Protein AF-A0A6B3CGP4-F1 (afdb_monomer)

Mean predicted aligned error: 6.2 Å

Sequence (86 aa):
LDWVATVPPTLALCREHYGEDSAIVFGWVLASHQVGAALVAFLGGVARDRFGSYDVVWIASGALCAAAALMALVIRRAPAARAALS

Structure (mmCIF, N/CA/C/O backbone):
data_AF-A0A6B3CGP4-F1
#
_entry.id   AF-A0A6B3CGP4-F1
#
loop_
_atom_site.group_PDB
_atom_site.id
_atom_site.type_symbol
_atom_site.label_atom_id
_atom_site.label_alt_id
_atom_site.label_comp_id
_atom_site.label_asym_id
_atom_site.label_entity_id
_atom_site.label_seq_id
_atom_site.pdbx_PDB_ins_code
_atom_site.Cartn_x
_atom_site.Cartn_y
_atom_site.Cartn_z
_atom_site.occupancy
_atom_site.B_iso_or_equiv
_atom_site.auth_seq_id
_atom_site.auth_comp_id
_atom_site.auth_asym_id
_atom_site.auth_atom_id
_atom_site.pdbx_PDB_model_num
ATOM 1 N N . LEU A 1 1 ? 9.425 9.304 2.962 1.00 57.69 1 LEU A N 1
ATOM 2 C CA . LEU A 1 1 ? 8.101 9.364 3.613 1.00 57.69 1 LEU A CA 1
ATOM 3 C C . LEU A 1 1 ? 8.277 8.740 4.974 1.00 57.69 1 LEU A C 1
ATOM 5 O O . LEU A 1 1 ? 8.699 7.590 5.035 1.00 57.69 1 LEU A O 1
ATOM 9 N N . ASP A 1 2 ? 8.046 9.492 6.037 1.00 76.50 2 ASP A N 1
ATOM 10 C CA . ASP A 1 2 ? 8.128 8.933 7.381 1.00 76.50 2 ASP A CA 1
ATOM 11 C C . ASP A 1 2 ? 7.021 7.880 7.512 1.00 76.50 2 ASP A C 1
ATOM 13 O O . ASP A 1 2 ? 5.872 8.155 7.173 1.00 76.50 2 ASP A O 1
ATOM 17 N N . TRP A 1 3 ? 7.341 6.660 7.957 1.00 79.81 3 TRP A N 1
ATOM 18 C CA . TRP A 1 3 ? 6.373 5.558 8.139 1.00 79.81 3 TRP A CA 1
ATOM 19 C C . TRP A 1 3 ? 5.169 5.968 9.014 1.00 79.81 3 TRP A C 1
ATOM 21 O O . TRP A 1 3 ? 4.075 5.418 8.901 1.00 79.81 3 TRP A O 1
ATOM 31 N N . VAL A 1 4 ? 5.372 6.999 9.838 1.00 86.19 4 VAL A N 1
ATOM 32 C CA . VAL A 1 4 ? 4.381 7.705 10.656 1.00 86.19 4 VAL A CA 1
ATOM 33 C C . VAL A 1 4 ? 3.228 8.292 9.825 1.00 86.19 4 VAL A C 1
ATOM 35 O O . VAL A 1 4 ? 2.120 8.424 10.333 1.00 86.19 4 VAL A O 1
ATOM 38 N N . ALA A 1 5 ? 3.442 8.616 8.549 1.00 87.56 5 ALA A N 1
ATOM 39 C CA . ALA A 1 5 ? 2.402 9.172 7.684 1.00 87.56 5 ALA A CA 1
ATOM 40 C C . ALA A 1 5 ? 1.321 8.149 7.299 1.00 87.56 5 ALA A C 1
ATOM 42 O O . ALA A 1 5 ? 0.213 8.540 6.941 1.00 87.56 5 ALA A O 1
ATOM 43 N N . THR A 1 6 ? 1.628 6.851 7.348 1.00 91.62 6 THR A N 1
ATOM 44 C CA . THR A 1 6 ? 0.722 5.799 6.864 1.00 91.62 6 THR A CA 1
ATOM 45 C C . THR A 1 6 ? 0.387 4.774 7.938 1.00 91.62 6 THR A C 1
ATOM 47 O O . THR A 1 6 ? -0.775 4.407 8.075 1.00 91.62 6 THR A O 1
ATOM 50 N N . VAL A 1 7 ? 1.348 4.362 8.767 1.00 94.94 7 VAL A N 1
ATOM 51 C CA . VAL A 1 7 ? 1.144 3.278 9.740 1.00 94.94 7 VAL A CA 1
ATOM 52 C C . VAL A 1 7 ? 0.143 3.638 10.853 1.00 94.94 7 VAL A C 1
ATOM 54 O O . VAL A 1 7 ? -0.848 2.914 10.980 1.00 94.94 7 VAL A O 1
ATOM 57 N N . PRO A 1 8 ? 0.315 4.725 11.643 1.00 94.00 8 PRO A N 1
ATOM 58 C CA . PRO A 1 8 ? -0.670 5.104 12.657 1.00 94.00 8 PRO A CA 1
ATOM 59 C C . PRO A 1 8 ? -2.078 5.358 12.087 1.00 94.00 8 PRO A C 1
ATOM 61 O O . PRO A 1 8 ? -3.028 4.822 12.660 1.00 94.00 8 PRO A O 1
ATOM 64 N N . PRO A 1 9 ? -2.256 6.090 10.963 1.00 92.62 9 PRO A N 1
ATOM 65 C CA . PRO A 1 9 ? -3.577 6.267 10.357 1.00 92.62 9 PRO A CA 1
ATOM 66 C C . PRO A 1 9 ? -4.238 4.957 9.909 1.00 92.62 9 PRO A C 1
ATOM 68 O O . PRO A 1 9 ? -5.426 4.758 10.156 1.00 92.62 9 PRO A O 1
ATOM 71 N N . THR A 1 10 ? -3.494 4.030 9.297 1.00 94.88 10 THR A N 1
ATOM 72 C CA . THR A 1 10 ? -4.048 2.728 8.892 1.00 94.88 10 THR A CA 1
ATOM 73 C C . THR A 1 10 ? -4.442 1.879 10.099 1.00 94.88 10 THR A C 1
ATOM 75 O O . THR A 1 10 ? -5.517 1.284 10.095 1.00 94.88 10 THR A O 1
ATOM 78 N N . LEU A 1 11 ? -3.631 1.860 11.161 1.00 95.38 11 LEU A N 1
ATOM 79 C CA . LEU A 1 11 ? -3.983 1.146 12.391 1.00 95.38 11 LEU A CA 1
ATOM 80 C C . LEU A 1 11 ? -5.225 1.748 13.068 1.00 95.38 11 LEU A C 1
ATOM 82 O O . LEU A 1 11 ? -6.048 1.002 13.600 1.00 95.38 11 LEU A O 1
ATOM 86 N N . ALA A 1 12 ? -5.388 3.075 13.034 1.00 94.12 12 ALA A N 1
ATOM 87 C CA . ALA A 1 12 ? -6.586 3.739 13.546 1.00 94.12 12 ALA A CA 1
ATOM 88 C C . ALA A 1 12 ? -7.851 3.284 12.796 1.00 94.12 12 ALA A C 1
ATOM 90 O O . ALA A 1 12 ? -8.825 2.912 13.445 1.00 94.12 12 ALA A O 1
ATOM 91 N N . LEU A 1 13 ? -7.802 3.199 11.460 1.00 92.62 13 LEU A N 1
ATOM 92 C CA . LEU A 1 13 ? -8.902 2.654 10.651 1.00 92.62 13 LEU A CA 1
ATOM 93 C C . LEU A 1 13 ? -9.181 1.178 10.968 1.00 92.62 13 LEU A C 1
ATOM 95 O O . LEU A 1 13 ? -10.336 0.773 11.079 1.00 92.62 13 LEU A O 1
ATOM 99 N N . CYS A 1 14 ? -8.140 0.359 11.155 1.00 95.88 14 CYS A N 1
ATOM 100 C CA . CYS A 1 14 ? -8.322 -1.035 11.562 1.00 95.88 14 CYS A CA 1
ATOM 101 C C . CYS A 1 14 ? -9.049 -1.138 12.911 1.00 95.88 14 CYS A C 1
ATOM 103 O O . CYS A 1 14 ? -9.932 -1.978 13.063 1.00 95.88 14 CYS A O 1
ATOM 105 N N . ARG A 1 15 ? -8.713 -0.280 13.882 1.00 95.56 15 ARG A N 1
ATOM 106 C CA . ARG A 1 15 ? -9.393 -0.231 15.187 1.00 95.56 15 ARG A CA 1
ATOM 107 C C . ARG A 1 15 ? -10.841 0.224 15.067 1.00 95.56 15 ARG A C 1
ATOM 109 O O . ARG A 1 15 ? -11.709 -0.399 15.667 1.00 95.56 15 ARG A O 1
ATOM 116 N N . GLU A 1 16 ? -11.092 1.268 14.282 1.00 93.69 16 GLU A N 1
ATOM 117 C CA . GLU A 1 16 ? -12.433 1.817 14.064 1.00 93.69 16 GLU A CA 1
ATOM 118 C C . GLU A 1 16 ? -13.388 0.789 13.437 1.00 93.69 16 GLU A C 1
ATOM 120 O O . GLU A 1 16 ? -14.549 0.710 13.831 1.00 93.69 16 GLU A O 1
ATOM 125 N N . HIS A 1 17 ? -12.906 -0.024 12.494 1.00 91.81 17 HIS A N 1
ATOM 126 C CA . HIS A 1 17 ? -13.756 -0.955 11.746 1.00 91.81 17 HIS A CA 1
ATOM 127 C C . HIS A 1 17 ? -13.782 -2.390 12.286 1.00 91.81 17 HIS A C 1
ATOM 129 O O . HIS A 1 17 ? -14.767 -3.088 12.055 1.00 91.81 17 HIS A O 1
ATOM 135 N N . TYR A 1 18 ? -12.727 -2.841 12.976 1.00 93.44 18 TYR A N 1
ATOM 136 C CA . TYR A 1 18 ? -12.562 -4.252 13.360 1.00 93.44 18 TYR A CA 1
ATOM 137 C C . TYR A 1 18 ? -12.346 -4.480 14.866 1.00 93.44 18 TYR A C 1
ATOM 139 O O . TYR A 1 18 ? -12.268 -5.629 15.289 1.00 93.44 18 TYR A O 1
ATOM 147 N N . GLY A 1 19 ? -12.256 -3.429 15.693 1.00 94.50 19 GLY A N 1
ATOM 148 C CA . GLY A 1 19 ? -12.189 -3.565 17.153 1.00 94.50 19 GLY A CA 1
ATOM 149 C C . GLY A 1 19 ? -11.044 -4.470 17.632 1.00 94.50 19 GLY A C 1
ATOM 150 O O . GLY A 1 19 ? -9.870 -4.189 17.370 1.00 94.50 19 GLY A O 1
ATOM 151 N N . GLU A 1 20 ? -11.383 -5.553 18.337 1.00 96.12 20 GLU A N 1
ATOM 152 C CA . GLU A 1 20 ? -10.427 -6.528 18.891 1.00 96.12 20 GLU A CA 1
ATOM 153 C C . GLU A 1 20 ? -9.583 -7.229 17.810 1.00 96.12 20 GLU A C 1
ATOM 155 O O . GLU A 1 20 ? -8.394 -7.471 18.021 1.00 96.12 20 GLU A O 1
ATOM 160 N N . ASP A 1 21 ? -10.135 -7.438 16.611 1.00 97.50 21 ASP A N 1
ATOM 161 C CA . ASP A 1 21 ? -9.439 -8.095 15.494 1.00 97.50 21 ASP A CA 1
ATOM 162 C C . ASP A 1 21 ? -8.480 -7.158 14.735 1.00 97.50 21 ASP A C 1
ATOM 164 O O . ASP A 1 21 ? -7.779 -7.567 13.802 1.00 97.50 21 ASP A O 1
ATOM 168 N N . SER A 1 22 ? -8.406 -5.884 15.131 1.00 97.00 22 SER A N 1
ATOM 169 C CA . SER A 1 22 ? -7.626 -4.852 14.436 1.00 97.00 22 SER A CA 1
ATOM 170 C C . SER A 1 22 ? -6.147 -5.201 14.253 1.00 97.00 22 SER A C 1
ATOM 172 O O . SER A 1 22 ? -5.569 -4.863 13.219 1.00 97.00 22 SER A O 1
ATOM 174 N N . ALA A 1 23 ? -5.534 -5.905 15.209 1.00 96.25 23 ALA A N 1
ATOM 175 C CA . ALA A 1 23 ? -4.138 -6.329 15.116 1.00 96.25 23 ALA A CA 1
ATOM 176 C C . ALA A 1 23 ? -3.915 -7.364 13.999 1.00 96.25 23 ALA A C 1
ATOM 178 O O . ALA A 1 23 ? -2.948 -7.255 13.243 1.00 96.25 23 ALA A O 1
ATOM 179 N N . ILE A 1 24 ? -4.825 -8.334 13.859 1.00 98.06 24 ILE A N 1
ATOM 180 C CA . ILE A 1 24 ? -4.759 -9.371 12.819 1.00 98.06 24 ILE A CA 1
ATOM 181 C C . ILE A 1 24 ? -4.982 -8.739 11.445 1.00 98.06 24 ILE A C 1
ATOM 183 O O . ILE A 1 24 ? -4.219 -8.998 10.511 1.00 98.06 24 ILE A O 1
ATOM 187 N N . VAL A 1 25 ? -5.982 -7.862 11.328 1.00 98.00 25 VAL A N 1
ATOM 188 C CA . VAL A 1 25 ? -6.274 -7.148 10.078 1.00 98.00 25 VAL A CA 1
ATOM 189 C C . VAL A 1 25 ? -5.094 -6.271 9.664 1.00 98.00 25 VAL A C 1
ATOM 191 O O . VAL A 1 25 ? -4.655 -6.337 8.516 1.00 98.00 25 VAL A O 1
ATOM 194 N N . PHE A 1 26 ? -4.525 -5.498 10.592 1.00 97.00 26 PHE A N 1
ATOM 195 C CA . PHE A 1 26 ? -3.341 -4.688 10.309 1.00 97.00 26 PHE A CA 1
ATOM 196 C C . PHE A 1 26 ? -2.137 -5.555 9.901 1.00 97.00 26 PHE A C 1
ATO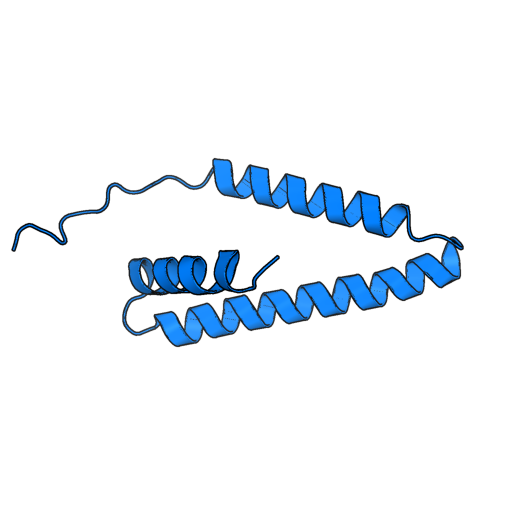M 198 O O . PHE A 1 26 ? -1.409 -5.201 8.971 1.00 97.00 26 PHE A O 1
ATOM 205 N N . GLY A 1 27 ? -1.965 -6.724 10.528 1.00 97.62 27 GLY A N 1
ATOM 206 C CA . GLY A 1 27 ? -0.959 -7.713 10.137 1.00 97.62 27 GLY A CA 1
ATOM 207 C C . GLY A 1 27 ? -1.102 -8.159 8.679 1.00 97.62 27 GLY A C 1
ATOM 208 O O . GLY A 1 27 ? -0.118 -8.160 7.938 1.00 97.62 27 GLY A O 1
ATOM 209 N N . TRP A 1 28 ? -2.323 -8.453 8.228 1.00 98.31 28 TRP A N 1
ATOM 210 C CA . TRP A 1 28 ? -2.596 -8.791 6.826 1.00 98.31 28 TRP A CA 1
ATOM 211 C C . TRP A 1 28 ? -2.388 -7.618 5.863 1.00 98.31 28 TRP A C 1
ATOM 213 O O . TRP A 1 28 ? -1.902 -7.827 4.747 1.00 98.31 28 TRP A O 1
ATOM 223 N N . VAL A 1 29 ? -2.694 -6.386 6.280 1.00 96.94 29 VAL A N 1
ATOM 224 C CA . VAL A 1 29 ? -2.393 -5.178 5.492 1.00 96.94 29 VAL A CA 1
ATOM 225 C C . VAL A 1 29 ? -0.884 -5.041 5.277 1.00 96.94 29 VAL A C 1
ATOM 227 O O . VAL A 1 29 ? -0.437 -4.859 4.141 1.00 96.94 29 VAL A O 1
ATOM 230 N N . LEU A 1 30 ? -0.086 -5.197 6.337 1.00 95.81 30 LEU A N 1
ATOM 231 C CA . LEU A 1 30 ? 1.372 -5.138 6.243 1.00 95.81 30 LEU A CA 1
ATOM 232 C C . LEU A 1 30 ? 1.937 -6.292 5.403 1.00 95.81 30 LEU A C 1
ATOM 234 O O . LEU A 1 30 ? 2.791 -6.063 4.548 1.00 95.81 30 LEU A O 1
ATOM 238 N N . ALA A 1 31 ? 1.438 -7.516 5.592 1.00 97.94 31 ALA A N 1
ATOM 239 C CA . ALA A 1 31 ? 1.851 -8.671 4.795 1.00 97.94 31 ALA A CA 1
ATOM 240 C C . ALA A 1 31 ? 1.593 -8.439 3.296 1.00 97.94 31 ALA A C 1
ATOM 242 O O . ALA A 1 31 ? 2.478 -8.661 2.470 1.00 97.94 31 ALA A O 1
ATOM 243 N N . SER A 1 32 ? 0.419 -7.908 2.949 1.00 97.69 32 SER A N 1
ATOM 244 C CA . SER A 1 32 ? 0.064 -7.564 1.567 1.00 97.69 32 SER A CA 1
ATOM 245 C C . SER A 1 32 ? 0.986 -6.487 0.988 1.00 97.69 32 SER A C 1
ATOM 247 O O . SER A 1 32 ? 1.396 -6.583 -0.170 1.00 97.69 32 SER A O 1
ATOM 249 N N . HIS A 1 33 ? 1.370 -5.492 1.795 1.00 95.94 33 HIS A N 1
ATOM 250 C CA . HIS A 1 33 ? 2.341 -4.478 1.386 1.00 95.94 33 HIS A CA 1
ATOM 251 C C . HIS A 1 33 ? 3.705 -5.097 1.057 1.00 95.94 33 HIS A C 1
ATOM 253 O O . HIS A 1 33 ? 4.270 -4.807 0.002 1.00 95.94 33 HIS A O 1
ATOM 259 N N . GLN A 1 34 ? 4.200 -5.999 1.909 1.00 97.88 34 GLN A N 1
ATOM 260 C CA . GLN A 1 34 ? 5.472 -6.686 1.673 1.00 97.88 34 GLN A CA 1
ATOM 261 C C . GLN A 1 34 ? 5.435 -7.556 0.412 1.00 97.88 34 GLN A C 1
ATOM 263 O O . GLN A 1 34 ? 6.400 -7.557 -0.350 1.00 97.88 34 GLN A O 1
ATOM 268 N N . VAL A 1 35 ? 4.322 -8.249 0.152 1.00 98.38 35 VAL A N 1
ATOM 269 C CA . VAL A 1 35 ? 4.137 -9.023 -1.087 1.00 98.38 35 VAL A CA 1
ATOM 270 C C . VAL A 1 35 ? 4.178 -8.109 -2.314 1.00 98.38 35 VAL A C 1
ATOM 272 O O . VAL A 1 35 ? 4.885 -8.408 -3.277 1.00 98.38 35 VAL A O 1
ATOM 275 N N . GLY A 1 36 ? 3.480 -6.971 -2.275 1.00 96.19 36 GLY A N 1
ATOM 276 C CA . GLY A 1 36 ? 3.516 -5.983 -3.355 1.00 96.19 36 GLY A CA 1
ATOM 27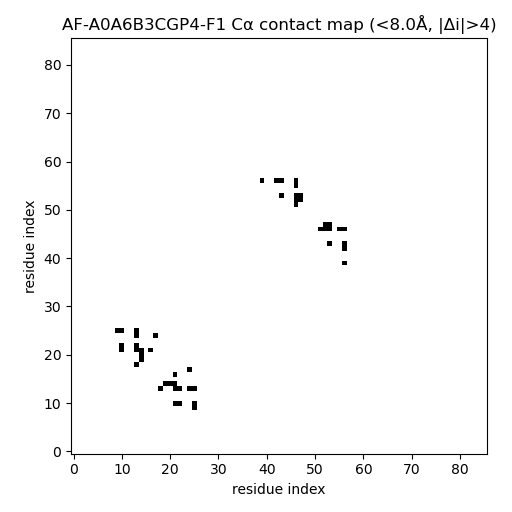7 C C . GLY A 1 36 ? 4.920 -5.415 -3.586 1.00 96.19 36 GLY A C 1
ATOM 278 O O . GLY A 1 36 ? 5.378 -5.351 -4.727 1.00 96.19 36 GLY A O 1
ATOM 279 N N . ALA A 1 37 ? 5.634 -5.068 -2.513 1.00 95.69 37 ALA A N 1
ATOM 280 C CA . ALA A 1 37 ? 7.006 -4.569 -2.587 1.00 95.69 37 ALA A CA 1
ATOM 281 C C . ALA A 1 37 ? 7.961 -5.609 -3.194 1.00 95.69 37 ALA A C 1
ATOM 283 O O . ALA A 1 37 ? 8.758 -5.272 -4.070 1.00 95.69 37 ALA A O 1
ATOM 284 N N . ALA A 1 38 ? 7.845 -6.876 -2.787 1.00 97.88 38 ALA A N 1
ATOM 285 C CA . ALA A 1 38 ? 8.632 -7.970 -3.349 1.00 97.88 38 ALA A CA 1
ATOM 286 C C . ALA A 1 38 ? 8.346 -8.168 -4.846 1.00 97.88 38 ALA A C 1
ATOM 288 O O . ALA A 1 38 ? 9.280 -8.307 -5.637 1.00 97.88 38 ALA A O 1
ATOM 289 N N . LEU A 1 39 ? 7.070 -8.121 -5.247 1.00 97.69 39 LEU A N 1
ATOM 290 C CA . LEU A 1 39 ? 6.669 -8.244 -6.648 1.00 97.69 39 LEU A CA 1
ATOM 291 C C . LEU A 1 39 ? 7.250 -7.112 -7.504 1.00 97.69 39 LEU A C 1
ATOM 293 O O . LEU A 1 39 ? 7.840 -7.382 -8.549 1.00 97.69 39 LEU A O 1
ATOM 297 N N . VAL A 1 40 ? 7.121 -5.856 -7.065 1.00 96.06 40 VAL A N 1
ATOM 298 C CA . VAL A 1 40 ? 7.657 -4.698 -7.801 1.00 96.06 40 VAL A CA 1
ATOM 299 C C . VAL A 1 40 ? 9.184 -4.732 -7.849 1.00 96.06 40 VAL A C 1
ATOM 301 O O . VAL A 1 40 ? 9.750 -4.448 -8.901 1.00 96.06 40 VAL A O 1
ATOM 304 N N . ALA A 1 41 ? 9.862 -5.125 -6.768 1.00 96.38 41 ALA A N 1
ATOM 305 C CA . ALA A 1 41 ? 11.318 -5.269 -6.760 1.00 96.38 41 ALA A CA 1
ATOM 306 C C . ALA A 1 41 ? 11.790 -6.342 -7.756 1.00 96.38 41 ALA A C 1
ATOM 308 O O . ALA A 1 41 ? 12.704 -6.097 -8.545 1.00 96.38 41 ALA A O 1
ATOM 309 N N . PHE A 1 42 ? 11.131 -7.505 -7.768 1.00 97.44 42 PHE A N 1
ATOM 310 C CA . PHE A 1 42 ? 11.442 -8.587 -8.701 1.00 97.44 42 PHE A CA 1
ATOM 311 C C . PHE A 1 42 ? 11.187 -8.177 -10.155 1.00 97.44 42 PHE A C 1
ATOM 313 O O . PHE A 1 42 ? 12.080 -8.277 -10.998 1.00 97.44 42 PHE A O 1
ATOM 320 N N . LEU A 1 43 ? 9.988 -7.663 -10.451 1.00 96.31 43 LEU A N 1
ATOM 321 C CA . LEU A 1 43 ? 9.642 -7.191 -11.793 1.00 96.31 43 LEU A CA 1
ATOM 322 C C . LEU A 1 43 ? 10.520 -6.016 -12.225 1.00 96.31 43 LEU A C 1
ATOM 324 O O . LEU A 1 43 ? 10.820 -5.892 -13.409 1.00 96.31 43 LEU A O 1
ATOM 328 N N . GLY A 1 44 ? 10.966 -5.187 -11.283 1.00 97.00 44 GLY A N 1
ATOM 329 C CA . GLY A 1 44 ? 11.914 -4.114 -11.537 1.00 97.00 44 GLY A CA 1
ATOM 330 C C . GLY A 1 44 ? 13.265 -4.634 -12.014 1.00 97.00 44 GLY A C 1
ATOM 331 O O . GLY A 1 44 ? 13.782 -4.136 -13.013 1.00 97.00 44 GLY A O 1
ATOM 332 N N . GLY A 1 45 ? 13.792 -5.679 -11.369 1.00 97.12 45 GLY A N 1
ATOM 333 C CA . GLY A 1 45 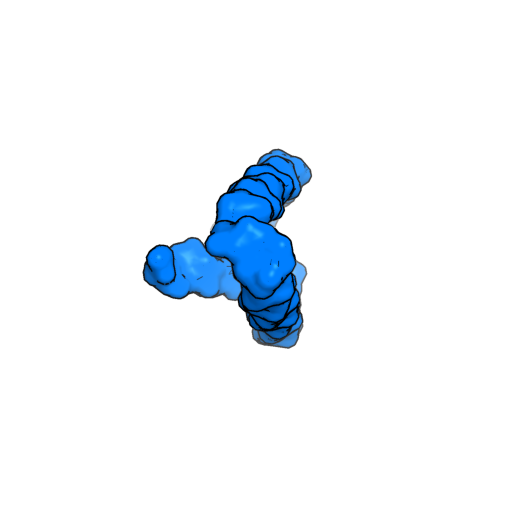? 14.996 -6.376 -11.829 1.00 97.12 45 GLY A CA 1
ATOM 334 C C . GLY A 1 45 ? 14.825 -6.941 -13.241 1.00 97.12 45 GLY A C 1
ATOM 335 O O . GLY A 1 45 ? 15.607 -6.626 -14.135 1.00 97.12 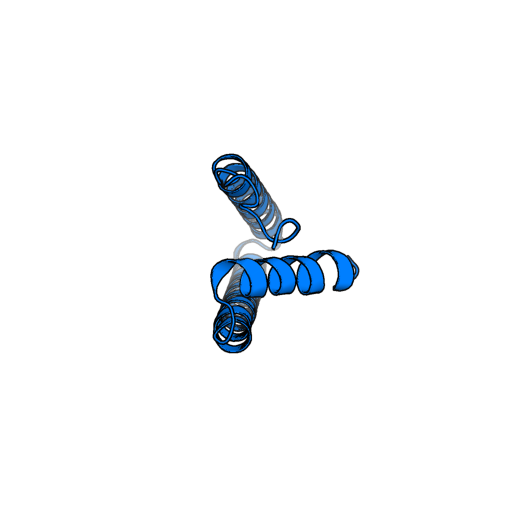45 GLY A O 1
ATOM 336 N N . VAL A 1 46 ? 13.729 -7.670 -13.485 1.00 97.56 46 VAL A N 1
ATOM 337 C CA . VAL A 1 46 ? 13.41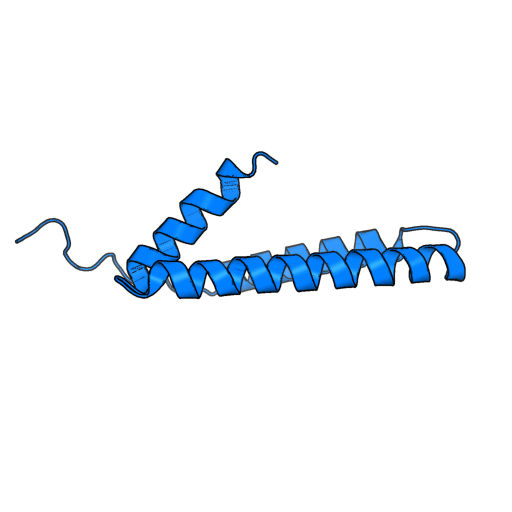7 -8.219 -14.818 1.00 97.56 46 VAL A CA 1
ATOM 338 C C . VAL A 1 46 ? 13.299 -7.114 -15.873 1.00 97.56 46 VAL A C 1
ATOM 340 O O . VAL A 1 46 ? 13.827 -7.250 -16.976 1.00 97.56 46 VAL A O 1
ATOM 343 N N . ALA A 1 47 ? 12.625 -6.007 -15.560 1.00 97.00 47 ALA A N 1
ATOM 344 C CA . ALA A 1 47 ? 12.494 -4.878 -16.473 1.00 97.00 47 ALA A CA 1
ATOM 345 C C . ALA A 1 47 ? 13.861 -4.259 -16.796 1.00 97.00 47 ALA A C 1
ATOM 347 O O . ALA A 1 47 ? 14.141 -3.978 -17.962 1.00 97.00 47 ALA A O 1
ATOM 348 N N . ARG A 1 48 ? 14.742 -4.117 -15.798 1.00 97.31 48 ARG A N 1
ATOM 349 C CA . ARG A 1 48 ? 16.094 -3.588 -16.001 1.00 97.31 48 ARG A CA 1
ATOM 350 C C . ARG A 1 48 ? 16.942 -4.475 -16.906 1.00 97.31 48 ARG A C 1
ATOM 352 O O . ARG A 1 48 ? 17.676 -3.930 -17.738 1.00 97.31 48 ARG A O 1
ATOM 359 N N . ASP A 1 49 ? 16.827 -5.791 -16.757 1.00 97.56 49 ASP A N 1
ATOM 360 C CA . ASP A 1 49 ? 17.546 -6.773 -17.574 1.00 97.56 49 ASP A CA 1
ATOM 361 C C . ASP A 1 49 ? 17.047 -6.786 -19.024 1.00 97.56 49 ASP A C 1
ATOM 363 O O . ASP A 1 49 ? 17.835 -6.931 -19.956 1.00 97.56 49 ASP A O 1
ATOM 367 N N . ARG A 1 50 ? 15.734 -6.622 -19.234 1.00 96.75 50 ARG A N 1
ATOM 368 C CA . ARG A 1 50 ? 15.114 -6.696 -20.568 1.00 96.75 50 ARG A CA 1
ATOM 369 C C . ARG A 1 50 ? 15.168 -5.387 -21.349 1.00 96.75 50 ARG A C 1
ATOM 371 O O . ARG A 1 50 ? 15.363 -5.425 -22.560 1.00 96.75 50 ARG A O 1
ATOM 378 N N . PHE A 1 51 ? 14.957 -4.255 -20.684 1.00 95.62 51 PHE A N 1
ATOM 379 C CA . PHE A 1 51 ? 14.785 -2.952 -21.338 1.00 95.62 51 PHE A CA 1
ATOM 380 C C . PHE A 1 51 ? 15.970 -2.011 -21.140 1.00 95.62 51 PHE A C 1
ATOM 382 O O . PHE A 1 51 ? 16.035 -0.965 -21.778 1.00 95.62 51 PHE A O 1
ATOM 389 N N . GLY A 1 52 ? 16.909 -2.340 -20.253 1.00 96.81 52 GLY A N 1
ATOM 390 C CA . GLY A 1 52 ? 18.061 -1.484 -19.986 1.00 96.81 52 GLY A CA 1
ATOM 391 C C . GLY A 1 52 ? 17.755 -0.246 -19.127 1.00 96.81 52 GLY A C 1
ATOM 392 O O . GLY A 1 52 ? 18.688 0.429 -18.692 1.00 96.81 52 GLY A O 1
ATOM 393 N N . SER A 1 53 ? 16.482 0.039 -18.839 1.00 94.69 53 SER A N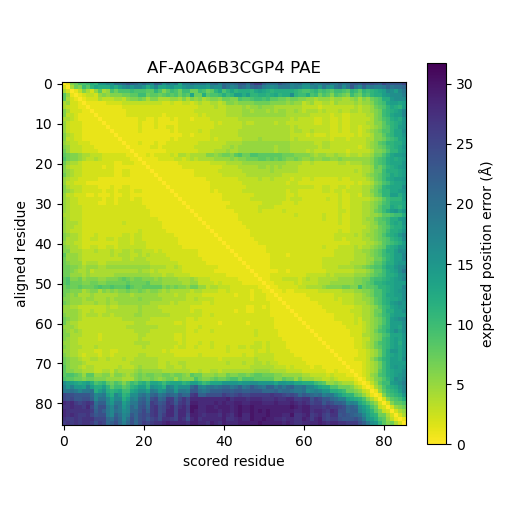 1
ATOM 394 C CA . SER A 1 53 ? 16.023 1.180 -18.038 1.00 94.69 53 SER A CA 1
ATOM 395 C C . SER A 1 53 ? 14.916 0.783 -17.052 1.00 94.69 53 SER A C 1
ATOM 397 O O . SER A 1 53 ? 14.395 -0.332 -17.089 1.00 94.69 53 SER A O 1
ATOM 399 N N . TYR A 1 54 ? 14.570 1.702 -16.146 1.00 96.12 54 TYR A N 1
ATOM 400 C CA . TYR A 1 54 ? 13.480 1.547 -15.173 1.00 96.12 54 TYR A CA 1
ATOM 401 C C . TYR A 1 54 ? 12.223 2.342 -15.556 1.00 96.12 54 TYR A C 1
ATOM 403 O O . TYR A 1 54 ? 11.286 2.410 -14.764 1.00 96.12 54 TYR A O 1
ATOM 411 N N . ASP A 1 55 ? 12.168 2.938 -16.750 1.00 96.25 55 ASP A N 1
ATOM 412 C CA . ASP A 1 55 ? 11.081 3.855 -17.134 1.00 96.25 55 ASP A CA 1
ATOM 413 C C . ASP A 1 55 ? 9.712 3.176 -17.048 1.00 96.25 55 ASP A C 1
ATOM 415 O O . ASP A 1 55 ? 8.764 3.729 -16.491 1.00 96.25 55 ASP A O 1
ATOM 419 N N . VAL A 1 56 ? 9.633 1.923 -17.505 1.00 94.56 56 VAL A N 1
ATOM 420 C CA . VAL A 1 56 ? 8.420 1.099 -17.410 1.00 94.56 56 VAL A CA 1
ATOM 421 C C . VAL A 1 56 ? 8.002 0.886 -15.951 1.00 94.56 56 VAL A C 1
ATOM 423 O O . VAL A 1 56 ? 6.817 0.957 -15.638 1.00 94.56 56 VAL A O 1
ATOM 426 N N . VAL A 1 57 ? 8.959 0.672 -15.044 1.00 96.50 57 VAL A N 1
ATOM 427 C CA . VAL A 1 57 ? 8.696 0.466 -13.609 1.00 96.50 57 VAL A CA 1
ATOM 428 C C . VAL A 1 57 ? 8.167 1.745 -12.973 1.00 96.50 57 VAL A C 1
ATOM 430 O O . VAL A 1 57 ? 7.205 1.694 -12.205 1.00 96.50 57 VAL A O 1
ATOM 433 N N . TRP A 1 58 ? 8.750 2.895 -13.320 1.00 95.81 58 TRP A N 1
ATOM 434 C CA . TRP A 1 58 ? 8.303 4.193 -12.821 1.00 95.81 58 TRP A CA 1
ATOM 435 C C . TRP A 1 58 ? 6.899 4.542 -13.304 1.00 95.81 58 TRP A C 1
ATOM 437 O O . TRP A 1 58 ? 6.053 4.909 -12.487 1.00 95.81 58 TRP A O 1
ATOM 447 N N . ILE A 1 59 ? 6.623 4.367 -14.599 1.00 97.12 59 ILE A N 1
ATOM 448 C CA . ILE A 1 59 ? 5.297 4.621 -15.176 1.00 97.12 59 ILE A CA 1
ATOM 449 C C . ILE A 1 59 ? 4.257 3.683 -14.555 1.00 97.12 59 ILE A C 1
ATOM 451 O O . ILE A 1 59 ? 3.199 4.144 -14.126 1.00 97.12 59 ILE A O 1
ATOM 455 N N . ALA A 1 60 ? 4.560 2.386 -14.443 1.00 95.88 60 ALA A N 1
ATOM 456 C CA . ALA A 1 60 ? 3.655 1.414 -13.834 1.00 95.88 60 ALA A CA 1
ATOM 457 C C . ALA A 1 60 ? 3.384 1.721 -12.351 1.00 95.88 60 ALA A C 1
ATOM 459 O O . ALA A 1 60 ? 2.235 1.675 -11.913 1.00 95.88 60 ALA A O 1
ATOM 460 N N . SER A 1 61 ? 4.414 2.095 -11.587 1.00 96.00 61 SER A N 1
ATOM 461 C CA . SER A 1 61 ? 4.264 2.479 -10.176 1.00 96.00 61 SER A CA 1
ATOM 462 C C . SER A 1 61 ? 3.429 3.753 -10.029 1.00 96.00 61 SER A C 1
ATOM 464 O O . SER A 1 61 ? 2.545 3.819 -9.177 1.00 96.00 61 SER A O 1
ATOM 466 N N . GLY A 1 62 ? 3.648 4.745 -10.898 1.00 97.31 62 GLY A N 1
ATOM 467 C CA . GLY A 1 62 ? 2.832 5.957 -10.955 1.00 97.31 62 GLY A CA 1
ATOM 468 C C . GLY A 1 62 ? 1.364 5.658 -11.266 1.00 97.31 62 GLY A C 1
ATOM 469 O O . GLY A 1 62 ? 0.475 6.170 -10.585 1.00 97.31 62 GLY A O 1
ATOM 470 N N . ALA A 1 63 ? 1.101 4.774 -12.232 1.00 97.62 63 ALA A N 1
ATOM 471 C CA . ALA A 1 63 ? -0.250 4.326 -12.565 1.00 97.62 63 ALA A CA 1
ATOM 472 C C . ALA A 1 63 ? -0.921 3.583 -11.396 1.00 97.62 63 ALA A C 1
ATOM 474 O O . ALA A 1 63 ? -2.095 3.823 -11.114 1.00 97.62 63 ALA A O 1
ATOM 475 N N . LEU A 1 64 ? -0.179 2.738 -10.671 1.00 96.00 64 LEU A N 1
ATOM 476 C CA . LEU A 1 64 ? -0.678 2.054 -9.477 1.00 96.00 64 LEU A CA 1
ATOM 477 C C . LEU A 1 64 ? -1.043 3.048 -8.363 1.00 96.00 64 LEU A C 1
ATOM 479 O O . LEU A 1 64 ? -2.112 2.932 -7.764 1.00 96.00 64 LEU A O 1
ATOM 483 N N . CYS A 1 65 ? -0.203 4.057 -8.122 1.00 95.44 65 CYS A N 1
ATOM 484 C CA . CYS A 1 65 ? -0.499 5.132 -7.173 1.00 95.44 65 CYS A CA 1
ATOM 485 C C . CYS A 1 65 ? -1.747 5.928 -7.580 1.00 95.44 65 CYS A C 1
ATOM 487 O O . CYS A 1 65 ? -2.596 6.210 -6.734 1.00 95.44 65 CYS A O 1
ATOM 489 N N . ALA A 1 66 ? -1.893 6.260 -8.867 1.00 97.62 66 ALA A N 1
ATOM 490 C CA . ALA A 1 66 ? -3.078 6.945 -9.376 1.00 97.62 66 ALA A CA 1
ATOM 491 C C . ALA A 1 66 ? -4.345 6.093 -9.185 1.00 97.62 66 ALA A C 1
ATOM 493 O O . ALA A 1 66 ? -5.353 6.594 -8.690 1.00 97.62 66 ALA A O 1
ATOM 494 N N . ALA A 1 67 ? -4.283 4.795 -9.493 1.00 97.00 67 ALA A N 1
ATOM 495 C CA . ALA A 1 67 ? -5.386 3.868 -9.255 1.00 97.00 67 ALA A CA 1
ATOM 496 C C . ALA A 1 67 ? -5.758 3.788 -7.764 1.00 97.00 67 ALA A C 1
ATOM 498 O O . ALA A 1 67 ? -6.938 3.851 -7.424 1.00 97.00 67 ALA A O 1
ATOM 499 N N . ALA A 1 68 ? -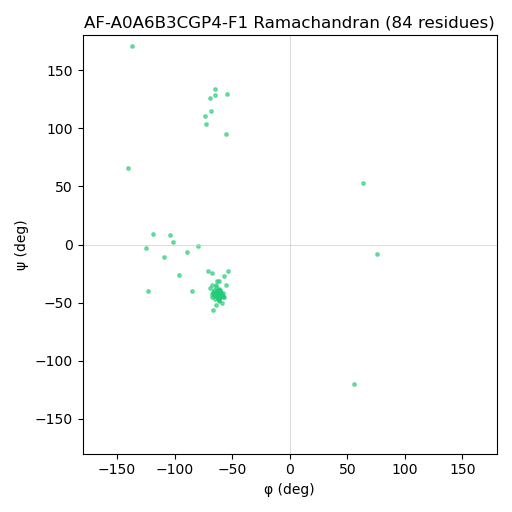4.770 3.719 -6.866 1.00 94.06 68 ALA A N 1
ATOM 500 C CA . ALA A 1 68 ? -5.000 3.734 -5.422 1.00 94.06 68 ALA A CA 1
ATOM 501 C C . ALA A 1 68 ? -5.668 5.034 -4.948 1.00 94.06 68 ALA A C 1
ATOM 503 O O . ALA A 1 68 ? -6.609 4.988 -4.156 1.00 94.06 68 ALA A O 1
ATOM 504 N N . ALA A 1 69 ? -5.238 6.185 -5.473 1.00 95.06 69 ALA A N 1
ATOM 505 C CA . ALA A 1 69 ? -5.867 7.468 -5.177 1.00 95.06 69 ALA A CA 1
ATOM 506 C C . ALA A 1 69 ? -7.333 7.496 -5.640 1.00 95.06 69 ALA A C 1
ATOM 508 O O . ALA A 1 69 ? -8.208 7.895 -4.875 1.00 95.06 69 ALA A O 1
ATOM 509 N N . LEU A 1 70 ? -7.627 7.003 -6.848 1.00 96.25 70 LEU A N 1
ATOM 510 C CA . LEU A 1 70 ? -8.998 6.900 -7.360 1.00 96.25 70 LEU A CA 1
ATOM 511 C C . LEU A 1 70 ? -9.864 5.960 -6.510 1.00 96.25 70 LEU A C 1
ATOM 513 O O . LEU A 1 70 ? -11.007 6.295 -6.204 1.00 96.25 70 LEU A O 1
ATOM 517 N N . MET A 1 71 ? -9.316 4.819 -6.079 1.00 94.94 71 MET A N 1
ATOM 518 C CA . MET A 1 71 ? -10.004 3.911 -5.155 1.00 94.94 71 MET A CA 1
ATOM 519 C C . MET A 1 71 ? -10.311 4.593 -3.818 1.00 94.94 71 MET A C 1
ATOM 521 O O . MET A 1 71 ? -11.405 4.430 -3.287 1.00 94.94 71 MET A O 1
ATOM 525 N N . ALA A 1 72 ? -9.392 5.402 -3.289 1.00 91.38 72 ALA A N 1
ATOM 526 C CA . ALA A 1 72 ? -9.625 6.135 -2.048 1.00 91.38 72 ALA A CA 1
ATOM 527 C C . ALA A 1 72 ? -10.772 7.157 -2.171 1.00 91.38 72 ALA A C 1
ATOM 529 O O . ALA A 1 72 ? -11.535 7.333 -1.222 1.00 91.38 72 ALA A O 1
ATOM 530 N N . LEU A 1 73 ? -10.938 7.791 -3.339 1.00 92.44 73 LEU A N 1
ATOM 531 C CA . LEU A 1 73 ? -12.012 8.765 -3.582 1.00 92.44 73 LEU A CA 1
ATOM 532 C C . LEU A 1 73 ? -13.417 8.144 -3.586 1.00 92.44 73 LEU A C 1
ATOM 534 O O . LEU A 1 73 ? -14.386 8.852 -3.314 1.00 92.44 73 LEU A O 1
ATOM 538 N N . VAL A 1 74 ? -13.549 6.845 -3.876 1.00 92.88 74 VAL A N 1
ATOM 539 C CA . VAL A 1 74 ? -14.856 6.160 -3.894 1.00 92.88 74 VAL A CA 1
ATOM 540 C C . VAL A 1 74 ? -15.253 5.565 -2.537 1.00 92.88 74 VAL A C 1
ATOM 542 O O . VAL A 1 74 ? -16.385 5.098 -2.380 1.00 92.88 74 VAL A O 1
ATOM 545 N N . ILE A 1 75 ? -14.362 5.592 -1.538 1.00 88.44 75 ILE A N 1
ATOM 546 C CA . ILE A 1 75 ? -14.670 5.131 -0.179 1.00 88.44 75 ILE A CA 1
ATOM 547 C C . ILE A 1 75 ? -15.670 6.104 0.458 1.00 88.44 75 ILE A C 1
ATOM 549 O O . ILE A 1 75 ? -15.364 7.267 0.726 1.00 88.44 75 ILE A O 1
ATOM 553 N N . ARG A 1 76 ? -16.885 5.621 0.737 1.00 82.31 76 ARG A N 1
ATOM 554 C CA . ARG A 1 76 ? -17.903 6.401 1.451 1.00 82.31 76 ARG A CA 1
ATOM 555 C C . ARG A 1 76 ? -17.479 6.585 2.905 1.00 82.31 76 ARG A C 1
ATOM 557 O O . ARG A 1 76 ? -17.256 5.605 3.610 1.00 82.31 76 ARG A O 1
ATOM 564 N N . ARG A 1 77 ? -17.442 7.832 3.376 1.00 74.31 77 ARG A N 1
ATOM 565 C CA . ARG A 1 77 ? -17.309 8.121 4.808 1.00 74.31 77 ARG A CA 1
ATOM 566 C C . ARG A 1 77 ? -18.637 7.802 5.489 1.00 74.31 77 ARG A C 1
ATOM 568 O O . ARG A 1 77 ? -19.626 8.494 5.251 1.00 74.31 77 ARG A O 1
ATOM 575 N N . ALA A 1 78 ? -18.674 6.757 6.311 1.00 64.19 78 ALA A N 1
ATOM 576 C CA . ALA A 1 78 ? -19.748 6.626 7.286 1.00 64.19 78 ALA A CA 1
ATOM 577 C C . ALA A 1 78 ? -19.608 7.793 8.283 1.00 64.19 78 ALA A C 1
ATOM 579 O O . ALA A 1 78 ? -18.486 8.080 8.707 1.00 64.19 78 ALA A O 1
ATOM 580 N N . PRO A 1 79 ? -20.689 8.509 8.639 1.00 57.19 79 PRO A N 1
ATOM 581 C CA . PRO A 1 79 ? -20.636 9.438 9.759 1.00 57.19 79 PRO A CA 1
ATOM 582 C C . PRO A 1 79 ? -20.148 8.659 10.978 1.00 57.19 79 PRO A C 1
ATOM 584 O O . PRO A 1 79 ? -20.688 7.586 11.246 1.00 57.19 79 PRO A O 1
ATOM 587 N N . ALA A 1 80 ? -19.139 9.173 11.684 1.00 58.34 80 ALA A N 1
ATOM 588 C CA . ALA A 1 80 ? -18.674 8.605 12.943 1.00 58.34 80 ALA A CA 1
ATOM 589 C C . ALA A 1 80 ? -19.869 8.530 13.906 1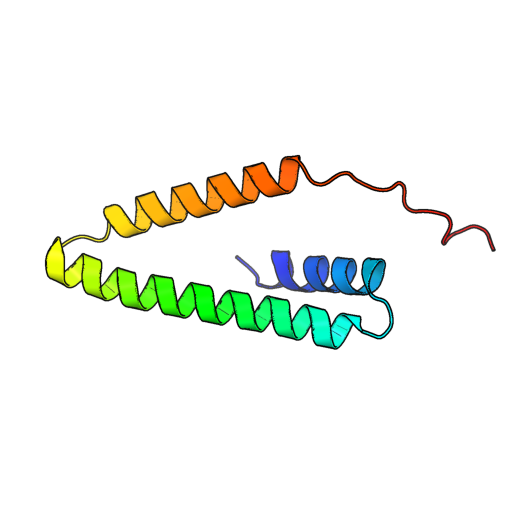.00 58.34 80 ALA A C 1
ATOM 591 O O . ALA A 1 80 ? -20.265 9.517 14.531 1.00 58.34 80 ALA A O 1
ATOM 592 N N . ALA A 1 81 ? -20.526 7.376 13.952 1.00 51.16 81 ALA A N 1
ATOM 593 C CA . ALA A 1 81 ? -21.697 7.174 14.770 1.00 51.16 81 ALA A CA 1
ATOM 594 C C . ALA A 1 81 ? -21.230 7.092 16.228 1.00 51.16 81 ALA A C 1
ATOM 596 O O . ALA A 1 81 ? -20.733 6.069 16.677 1.00 51.16 81 ALA A O 1
ATOM 597 N N . ARG A 1 82 ? -21.447 8.182 16.972 1.00 52.31 82 ARG A N 1
ATOM 598 C CA . ARG A 1 82 ? -21.857 8.116 18.382 1.00 52.31 82 ARG A CA 1
ATOM 599 C C . ARG A 1 82 ? -20.850 7.471 19.353 1.00 52.31 82 ARG A C 1
ATOM 601 O O . ARG A 1 82 ? -21.230 6.623 20.142 1.00 52.31 82 ARG A O 1
ATOM 608 N N . ALA A 1 83 ? -19.599 7.935 19.364 1.00 48.78 83 ALA A N 1
ATOM 609 C CA . ALA A 1 83 ? -18.628 7.604 20.423 1.00 48.78 83 ALA A CA 1
ATOM 610 C C . ALA A 1 83 ? -18.432 8.724 21.473 1.00 48.78 83 ALA A C 1
ATOM 612 O O . ALA A 1 83 ? -17.623 8.580 22.379 1.00 48.78 83 ALA A O 1
ATOM 613 N N . ALA A 1 84 ? -19.159 9.844 21.367 1.00 48.12 84 ALA A N 1
ATOM 614 C CA . ALA A 1 84 ? -19.032 10.987 22.286 1.00 48.12 84 ALA A CA 1
ATOM 615 C C . ALA A 1 84 ? -20.319 11.315 23.071 1.00 48.12 84 ALA A C 1
ATOM 617 O O . ALA A 1 84 ? -20.393 12.354 23.719 1.00 48.12 84 ALA A O 1
ATOM 618 N N . LEU A 1 85 ? -21.347 10.460 22.997 1.00 49.50 85 LEU A N 1
ATOM 619 C CA . LEU A 1 85 ? -22.622 10.643 23.704 1.00 49.50 85 LEU A CA 1
ATOM 620 C C . LEU A 1 85 ? -23.150 9.298 24.242 1.00 49.50 85 LEU A C 1
ATOM 622 O O . LEU A 1 85 ? -24.177 8.806 23.766 1.00 49.50 85 LEU A O 1
ATOM 626 N N . SER A 1 86 ? -22.433 8.709 25.202 1.00 38.22 86 SER A N 1
ATOM 627 C CA . SER A 1 86 ? -22.966 7.810 26.244 1.00 38.22 86 SER A CA 1
ATOM 628 C C . SER A 1 86 ? -21.945 7.646 27.360 1.00 38.22 86 SER A C 1
ATOM 630 O O . SER A 1 86 ? -20.820 7.219 27.016 1.00 38.22 86 SER A O 1
#

Solvent-accessible surface area (backbone atoms only — not comparable to full-atom values): 5111 Å² total; per-residue (Å²): 129,66,67,72,77,50,52,60,60,53,50,51,51,27,38,74,75,47,51,90,51,17,64,61,52,44,49,53,54,52,52,51,49,53,52,51,52,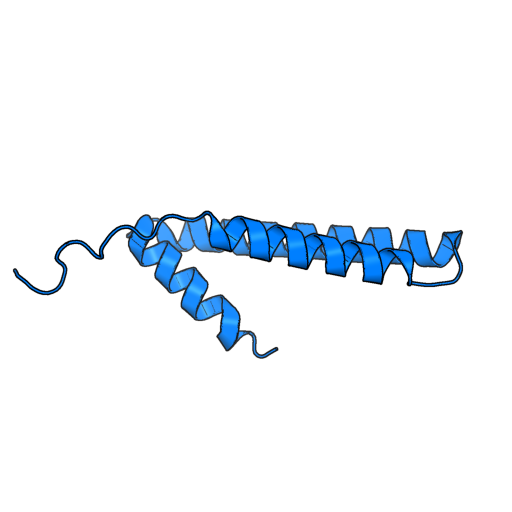51,50,52,54,52,51,40,52,54,40,35,74,74,67,75,43,58,64,68,52,52,53,51,51,51,52,50,51,51,51,52,53,56,55,57,71,69,60,77,80,72,76,86,78,72,89,86,78,129

Secondary structure (DSSP, 8-state):
--GGGTHHHHHHHHHHHHGGGHHHHHHHHHHHHHHHHHHHHHHHHHHHHHHSSSHHHHHHHHHHHHHHHHHHHT-------SSS--

Nearest PDB structures (foldseek):
  7y9b-assembly1_B  TM=6.285E-01  e=4.444E+00  Pipistrellus bat coronavirus HKU5
  7w4g-assembly1_i  TM=6.807E-01  e=9.928E+00  Sus scrofa

Radius of gyration: 17.52 Å; Cα contacts (8 Å, |Δi|>4): 25; chains: 1; bounding box: 41×20×48 Å

Foldseek 3Di:
DPVVVPLVVQLVVLCLPPPPCSVVVSVVVVVVVVVVVVVLVVVQVVCCVPPVDNVVSVVVVVVVVVVVVVVVVPDDDDPSPDPPPD

pLDDT: mean 89.76, std 14.36, range [38.22, 98.38]